Protein AF-A0A370DSM4-F1 (afdb_monomer)

Organism: NCBI:txid2200908

Nearest PDB structures (foldseek):
  6pgk-assembly1_Q  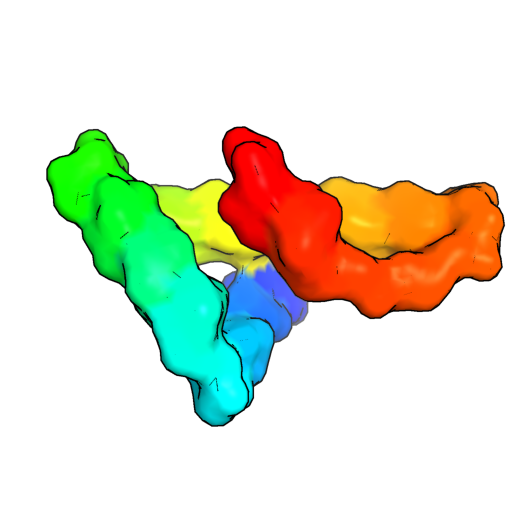TM=2.726E-01  e=9.334E+00  Thermosynechococcus vestitus BP-1

pLDDT: mean 87.71, std 6.59, range [58.97, 94.38]

Foldseek 3Di:
DPPPLLVVLVVVVVPDVLSVVLLVVVCVVPNNVVSSVVSSVLVVVQVVCCVVVVHDDDVCVSSVD

Mean predicted aligned error: 4.07 Å

Sequence (65 aa):
MKWAFSEAAVLFLRKNPEAQAWLEKKSNQHNKAKALTILAHKLGRAVFFMLKRKVTFNQEQFLSG

Solvent-accessible surface area (backbone atoms only — not comparable to full-atom values): 3747 Å² total; per-residue (Å²): 131,64,65,67,37,53,50,49,41,54,54,58,42,60,94,27,68,68,54,42,54,51,44,52,62,38,21,78,74,58,40,61,73,50,30,50,50,52,47,19,52,50,48,53,52,50,54,51,49,25,65,76,68,74,45,81,91,54,67,69,71,66,70,72,113

Structure (mmCIF, N/CA/C/O backbone):
data_AF-A0A370DSM4-F1
#
_entry.id   AF-A0A370DSM4-F1
#
loop_
_atom_site.group_PDB
_atom_site.id
_atom_site.type_symbol
_atom_site.label_atom_id
_atom_site.label_alt_id
_atom_site.label_comp_id
_atom_site.label_asym_id
_atom_site.label_entity_id
_atom_site.label_seq_id
_atom_site.pdbx_PDB_ins_code
_atom_site.Cartn_x
_atom_site.Cartn_y
_atom_site.Cartn_z
_atom_site.occupancy
_atom_site.B_iso_or_equiv
_atom_site.auth_seq_id
_atom_site.auth_comp_id
_atom_site.auth_asym_id
_atom_site.auth_atom_id
_atom_site.pdbx_PDB_model_num
ATOM 1 N N . MET A 1 1 ? 10.885 12.816 -3.931 1.00 58.97 1 MET A N 1
ATOM 2 C CA . MET A 1 1 ? 10.122 11.554 -4.088 1.00 58.97 1 MET A CA 1
ATOM 3 C C . MET A 1 1 ? 9.023 11.334 -3.023 1.00 58.97 1 MET A C 1
ATOM 5 O O . MET A 1 1 ? 8.709 10.190 -2.738 1.00 58.97 1 MET A O 1
ATOM 9 N N . LYS A 1 2 ? 8.411 12.367 -2.408 1.00 61.06 2 LYS A N 1
ATOM 10 C CA . LYS A 1 2 ? 7.293 12.154 -1.450 1.00 61.06 2 LYS A CA 1
ATOM 11 C C . LYS A 1 2 ? 5.920 12.164 -2.128 1.00 61.06 2 LYS A C 1
ATOM 13 O O . LYS A 1 2 ? 5.066 11.365 -1.780 1.00 61.06 2 LYS A O 1
ATOM 18 N N . TRP A 1 3 ? 5.743 13.029 -3.123 1.00 77.81 3 TRP A N 1
ATOM 19 C CA . TRP A 1 3 ? 4.451 13.252 -3.775 1.00 77.81 3 TRP A CA 1
ATOM 20 C C . TRP A 1 3 ? 3.900 12.014 -4.496 1.00 77.81 3 TRP A C 1
ATOM 22 O O . TRP A 1 3 ? 2.785 11.592 -4.213 1.00 77.81 3 TRP A O 1
ATOM 32 N N . ALA A 1 4 ? 4.713 11.363 -5.332 1.00 84.75 4 ALA A N 1
ATOM 33 C CA . ALA A 1 4 ? 4.261 10.233 -6.147 1.00 84.75 4 ALA A CA 1
ATOM 34 C C . ALA A 1 4 ? 3.760 9.029 -5.325 1.00 84.75 4 ALA A C 1
ATOM 36 O O . ALA A 1 4 ? 2.745 8.429 -5.663 1.00 84.75 4 ALA A O 1
ATOM 37 N N . PHE A 1 5 ? 4.433 8.679 -4.224 1.00 82.75 5 PHE A N 1
ATOM 38 C CA . PHE A 1 5 ? 4.031 7.524 -3.411 1.00 82.75 5 PHE A CA 1
ATOM 39 C C . PHE A 1 5 ? 2.867 7.828 -2.468 1.00 82.75 5 PHE A C 1
ATOM 41 O O . PHE A 1 5 ? 2.081 6.930 -2.172 1.00 82.75 5 PHE A O 1
ATOM 48 N N . SER A 1 6 ? 2.723 9.080 -2.029 1.00 83.19 6 SER A N 1
ATOM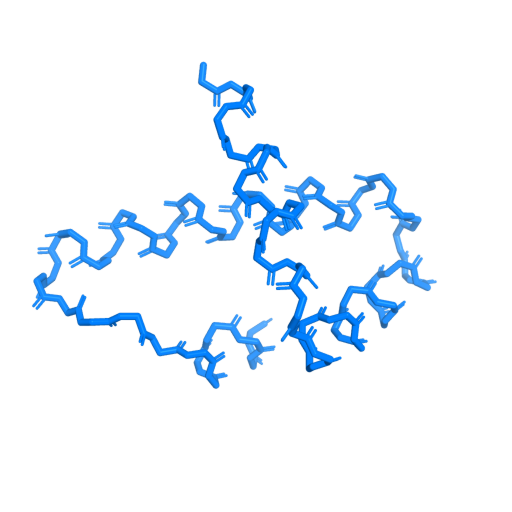 49 C CA . SER A 1 6 ? 1.534 9.509 -1.291 1.00 83.19 6 SER A CA 1
ATOM 50 C C . SER A 1 6 ? 0.288 9.442 -2.172 1.00 83.19 6 SER A C 1
ATOM 52 O O . SER A 1 6 ? -0.738 8.926 -1.737 1.00 83.19 6 SER A O 1
ATOM 54 N N . GLU A 1 7 ? 0.381 9.897 -3.423 1.00 86.88 7 GLU A N 1
ATOM 55 C CA . GLU A 1 7 ? -0.728 9.811 -4.376 1.00 86.88 7 GLU A CA 1
ATOM 56 C C . GLU A 1 7 ? -1.020 8.358 -4.775 1.00 86.88 7 GLU A C 1
ATOM 58 O O . GLU A 1 7 ? -2.173 7.932 -4.744 1.00 86.88 7 GLU A O 1
ATOM 63 N N . ALA A 1 8 ? 0.018 7.550 -5.026 1.00 89.06 8 ALA A N 1
ATOM 64 C CA . ALA A 1 8 ? -0.132 6.120 -5.294 1.00 89.06 8 ALA A CA 1
ATOM 65 C C . ALA A 1 8 ? -0.811 5.369 -4.137 1.00 89.06 8 ALA A C 1
ATOM 67 O O . ALA A 1 8 ? -1.614 4.474 -4.384 1.00 89.06 8 ALA A O 1
ATOM 68 N N . ALA A 1 9 ? -0.544 5.744 -2.882 1.00 89.00 9 ALA A N 1
ATOM 69 C CA . ALA A 1 9 ? -1.223 5.165 -1.725 1.00 89.00 9 ALA A CA 1
ATOM 70 C C . ALA A 1 9 ? -2.727 5.476 -1.721 1.00 89.00 9 ALA A C 1
ATOM 72 O O . ALA A 1 9 ? -3.535 4.592 -1.448 1.00 89.00 9 ALA A O 1
ATOM 73 N N . VAL A 1 10 ? -3.119 6.704 -2.069 1.00 89.31 10 VAL A N 1
ATOM 74 C CA . VAL A 1 10 ? -4.535 7.092 -2.175 1.00 89.31 10 VAL A CA 1
ATOM 75 C C . VAL A 1 10 ? -5.211 6.403 -3.362 1.00 89.31 10 VAL A C 1
ATOM 77 O O . VAL A 1 10 ? -6.327 5.903 -3.227 1.00 89.31 10 VAL A O 1
ATOM 80 N N . LEU A 1 11 ? -4.532 6.321 -4.508 1.00 90.12 11 LEU A N 1
ATOM 81 C CA . LEU A 1 11 ? -5.028 5.610 -5.687 1.00 90.12 11 LEU A CA 1
ATOM 82 C C . LEU A 1 11 ? -5.187 4.109 -5.427 1.00 90.12 11 LEU A C 1
ATOM 84 O O . LEU A 1 11 ? -6.190 3.538 -5.837 1.00 90.12 11 LEU A O 1
ATOM 88 N N . PHE A 1 12 ? -4.261 3.489 -4.694 1.00 87.88 12 PHE A N 1
ATOM 89 C CA . PHE A 1 12 ? -4.340 2.077 -4.311 1.00 87.88 12 PHE A CA 1
ATOM 90 C C . PHE A 1 12 ? -5.568 1.770 -3.442 1.00 87.88 12 PHE A C 1
ATOM 92 O O . PHE A 1 12 ? -6.174 0.711 -3.567 1.00 87.88 12 PHE A O 1
ATOM 99 N N . LEU A 1 13 ? -5.967 2.712 -2.585 1.00 89.44 13 LEU A N 1
ATOM 100 C CA . LEU A 1 13 ? -7.171 2.591 -1.759 1.00 89.44 13 LEU A CA 1
ATOM 101 C C . LEU A 1 13 ? -8.460 2.814 -2.562 1.00 89.44 13 LEU A C 1
ATOM 103 O O . LEU A 1 13 ? -9.543 2.390 -2.144 1.00 89.44 13 LEU A O 1
ATOM 107 N N . ARG A 1 14 ? -8.379 3.494 -3.709 1.00 86.50 14 ARG A N 1
ATOM 108 C CA . ARG A 1 14 ? -9.538 3.802 -4.545 1.00 86.50 14 ARG A CA 1
ATOM 109 C C . ARG A 1 14 ? -9.997 2.521 -5.247 1.00 86.50 14 ARG A C 1
ATOM 111 O O . ARG A 1 14 ? -9.305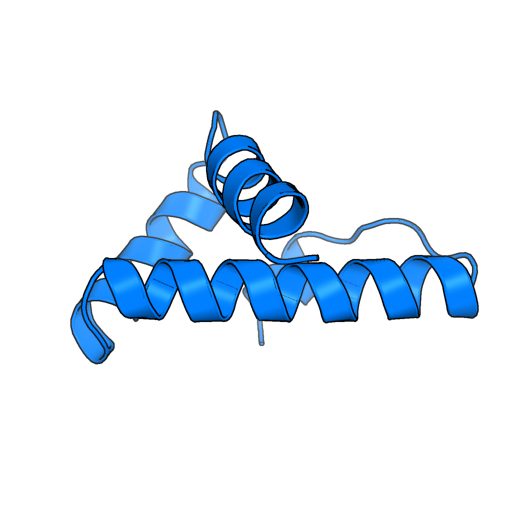 1.999 -6.108 1.00 86.50 14 ARG A O 1
ATOM 118 N N . LYS A 1 15 ? -11.203 2.055 -4.899 1.00 84.12 15 LYS A N 1
ATOM 119 C CA . LYS A 1 15 ? -11.818 0.787 -5.354 1.00 84.12 15 LYS A CA 1
ATOM 120 C C . LYS A 1 15 ? -11.186 -0.501 -4.801 1.00 84.12 15 LYS A C 1
ATOM 122 O O . LYS A 1 15 ? -11.390 -1.559 -5.385 1.00 84.12 15 LYS A O 1
ATOM 127 N N . ASN A 1 16 ? -10.484 -0.442 -3.668 1.00 88.25 16 ASN A N 1
ATOM 128 C CA . ASN A 1 16 ? -9.936 -1.637 -3.023 1.00 88.25 16 ASN A CA 1
ATOM 129 C C . ASN A 1 16 ? -10.432 -1.775 -1.568 1.00 88.25 16 ASN A C 1
ATOM 131 O O . ASN A 1 16 ? -9.833 -1.183 -0.666 1.00 88.25 16 ASN A O 1
ATOM 135 N N . PRO A 1 17 ? -11.528 -2.520 -1.323 1.00 88.88 17 PRO A N 1
ATOM 136 C CA . PRO A 1 17 ? -12.106 -2.650 0.015 1.00 88.88 17 PRO A CA 1
ATOM 137 C C . PRO A 1 17 ? -11.180 -3.391 0.991 1.00 88.88 17 PRO A C 1
ATOM 139 O O . PRO A 1 17 ? -11.137 -3.052 2.170 1.00 88.88 17 PRO A O 1
ATOM 142 N N . GLU A 1 18 ? -10.372 -4.342 0.516 1.00 89.00 18 GLU A N 1
ATOM 143 C CA . GLU A 1 18 ? -9.410 -5.060 1.363 1.00 89.00 18 GLU A CA 1
ATOM 144 C C . GLU A 1 18 ? -8.284 -4.141 1.844 1.00 89.00 18 GLU A C 1
ATOM 146 O O . GLU A 1 18 ? -7.920 -4.142 3.022 1.00 89.00 18 GLU A O 1
ATOM 151 N N . ALA A 1 19 ? -7.759 -3.303 0.946 1.00 90.31 19 ALA A N 1
ATOM 152 C CA . ALA A 1 19 ? -6.758 -2.304 1.300 1.00 90.31 19 ALA A CA 1
ATOM 153 C C . ALA A 1 19 ? -7.316 -1.241 2.261 1.00 90.31 19 ALA A C 1
ATOM 155 O O . ALA A 1 19 ? -6.595 -0.783 3.150 1.00 90.31 19 ALA A O 1
ATOM 156 N N . GLN A 1 20 ? -8.593 -0.868 2.113 1.00 90.62 20 GLN A N 1
ATOM 157 C CA . GLN A 1 20 ? -9.279 0.028 3.048 1.00 90.62 20 GLN A CA 1
ATOM 158 C C . GLN A 1 20 ? -9.398 -0.609 4.434 1.00 90.62 20 GLN A C 1
ATOM 160 O O . GLN A 1 20 ? -8.951 -0.001 5.402 1.00 90.62 20 GLN A O 1
ATOM 165 N N . ALA A 1 21 ? -9.856 -1.860 4.527 1.00 91.25 21 ALA A N 1
ATOM 166 C CA . ALA A 1 21 ? -9.935 -2.582 5.796 1.00 91.25 21 ALA A CA 1
ATOM 167 C C . ALA A 1 21 ? -8.555 -2.743 6.463 1.00 91.25 21 ALA A C 1
ATOM 169 O O . ALA A 1 21 ? -8.420 -2.620 7.685 1.00 91.25 21 ALA A O 1
ATOM 170 N N . TRP A 1 22 ? -7.501 -2.982 5.675 1.00 91.69 22 TRP A N 1
ATOM 171 C CA . TRP A 1 22 ? -6.125 -3.004 6.178 1.00 91.69 22 TRP A CA 1
ATOM 172 C C . TRP A 1 22 ? -5.707 -1.640 6.739 1.00 91.69 22 TRP A C 1
ATOM 174 O O . TRP A 1 22 ? -5.152 -1.562 7.840 1.00 91.69 22 TRP A O 1
ATOM 184 N N . LEU A 1 23 ? -6.009 -0.556 6.016 1.00 90.88 23 LEU A N 1
ATOM 185 C CA . LEU A 1 23 ? -5.718 0.803 6.459 1.00 90.88 23 LEU A CA 1
ATOM 186 C C . LEU A 1 23 ? -6.490 1.155 7.731 1.00 90.88 23 LEU A C 1
ATOM 188 O O . LEU A 1 23 ? -5.904 1.757 8.622 1.00 90.88 23 LEU A O 1
ATOM 192 N N . GLU A 1 24 ? -7.759 0.772 7.851 1.00 91.00 24 GLU A N 1
ATOM 193 C CA . GLU A 1 24 ? -8.575 1.003 9.047 1.00 91.00 24 GLU A CA 1
ATOM 194 C C . GLU A 1 24 ? -7.987 0.289 10.267 1.00 91.00 24 GLU A C 1
ATOM 196 O O . GLU A 1 24 ? -7.747 0.922 11.299 1.00 91.00 24 GLU A O 1
ATOM 201 N N . LYS A 1 25 ? -7.614 -0.991 10.125 1.00 90.44 25 LYS A N 1
ATOM 202 C CA . LYS A 1 25 ? -6.905 -1.741 11.177 1.00 90.44 25 LYS A CA 1
ATOM 203 C C . LYS A 1 25 ? -5.612 -1.044 11.604 1.00 90.44 25 LYS A C 1
ATOM 205 O O . LYS A 1 25 ? -5.310 -0.976 12.795 1.00 90.44 25 LYS A O 1
ATOM 210 N N . LYS A 1 26 ? -4.842 -0.504 10.653 1.00 90.00 26 LYS A N 1
ATOM 211 C CA . LYS A 1 26 ? -3.588 0.211 10.946 1.00 90.00 26 LYS A CA 1
ATOM 212 C C . LYS A 1 26 ? -3.804 1.628 11.476 1.00 90.00 26 LYS A C 1
ATOM 214 O O . LYS A 1 26 ? -3.020 2.097 12.299 1.00 90.00 26 LYS A O 1
ATOM 219 N N . SER A 1 27 ? -4.882 2.286 11.066 1.00 90.25 27 SER A N 1
ATOM 220 C CA . SER A 1 27 ? -5.298 3.596 11.562 1.00 90.25 27 SER A CA 1
ATOM 221 C C . SER A 1 27 ? -5.701 3.522 13.032 1.00 90.25 27 SER A C 1
ATOM 223 O O . SER A 1 27 ? -5.323 4.412 13.789 1.00 90.25 27 SER A O 1
ATOM 225 N N . ASN A 1 28 ? -6.352 2.432 13.454 1.00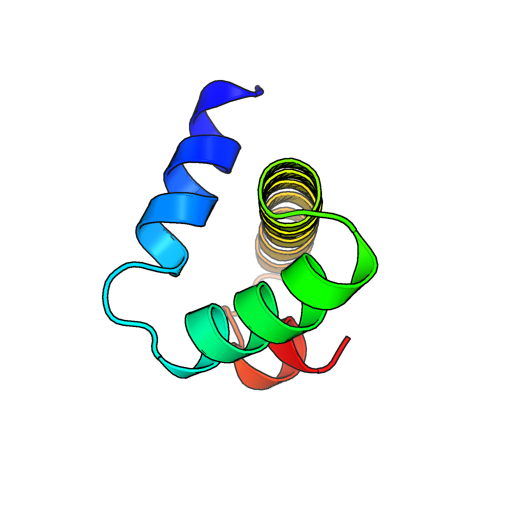 90.12 28 ASN A N 1
ATOM 226 C CA . ASN A 1 28 ? -6.661 2.177 1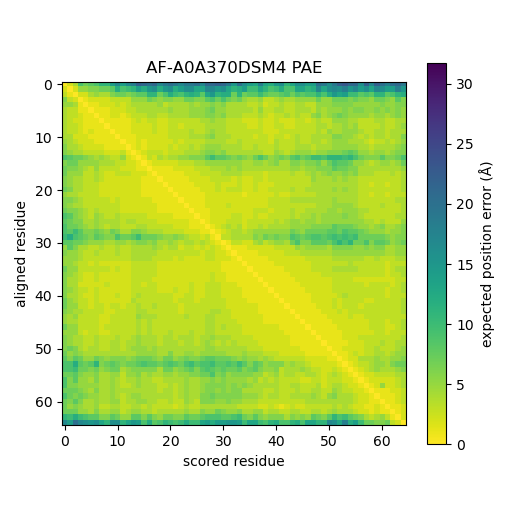4.865 1.00 90.12 28 ASN A CA 1
ATOM 227 C C . ASN A 1 28 ? -5.402 2.054 15.745 1.00 90.12 28 ASN A C 1
ATOM 229 O O . ASN A 1 28 ? -5.461 2.348 16.932 1.00 90.12 28 ASN A O 1
ATOM 233 N N . GLN A 1 29 ? -4.255 1.654 15.179 1.00 87.94 29 GLN A N 1
ATOM 234 C CA . GLN A 1 29 ? -2.993 1.504 15.921 1.00 87.94 29 GLN A CA 1
ATOM 235 C C . GLN A 1 29 ? -2.129 2.777 15.923 1.00 87.94 29 GLN A C 1
ATOM 237 O O . GLN A 1 29 ? -1.419 3.039 16.892 1.00 87.94 29 GLN A O 1
ATOM 242 N N . HIS A 1 30 ? -2.120 3.552 14.829 1.00 81.31 30 HIS A N 1
ATOM 243 C CA . HIS A 1 30 ? -1.105 4.597 14.612 1.00 81.31 30 HIS A CA 1
ATOM 244 C C . HIS A 1 30 ? -1.637 5.954 14.133 1.00 81.31 30 HIS A C 1
ATOM 246 O O . HIS A 1 30 ? -0.831 6.847 13.863 1.00 81.31 30 HIS A O 1
ATOM 252 N N . ASN A 1 31 ? -2.956 6.144 14.072 1.00 88.88 31 ASN A N 1
ATOM 253 C CA . ASN A 1 31 ? -3.637 7.267 13.421 1.00 88.88 31 ASN A CA 1
ATOM 254 C C . ASN A 1 31 ? -3.549 7.232 11.885 1.00 88.88 31 ASN A C 1
ATOM 256 O O . ASN A 1 31 ? -2.585 6.747 11.282 1.00 88.88 31 ASN A O 1
ATOM 260 N N . LYS A 1 32 ? -4.557 7.820 11.234 1.00 87.44 32 LYS A N 1
ATOM 261 C CA . LYS A 1 32 ? -4.765 7.761 9.778 1.00 87.44 32 LYS A CA 1
ATOM 262 C C . LYS A 1 32 ? -3.578 8.282 8.960 1.00 87.44 32 LYS A C 1
ATOM 264 O O . LYS A 1 32 ? -3.167 7.647 7.992 1.00 87.44 32 LYS A O 1
ATOM 269 N N . ALA A 1 33 ? -2.986 9.406 9.365 1.00 88.62 33 ALA A N 1
ATOM 270 C CA . ALA A 1 33 ? -1.855 10.009 8.653 1.00 88.62 33 ALA A CA 1
ATOM 271 C C . ALA A 1 33 ? -0.605 9.108 8.664 1.00 88.62 33 ALA A C 1
ATOM 273 O O . ALA A 1 33 ? 0.085 8.955 7.650 1.00 88.62 33 ALA A O 1
ATOM 274 N N . LYS A 1 34 ? -0.331 8.458 9.801 1.00 89.88 34 LYS A N 1
ATOM 275 C CA . LYS A 1 34 ? 0.806 7.544 9.931 1.00 89.88 34 LYS A CA 1
ATOM 276 C C . LYS A 1 34 ? 0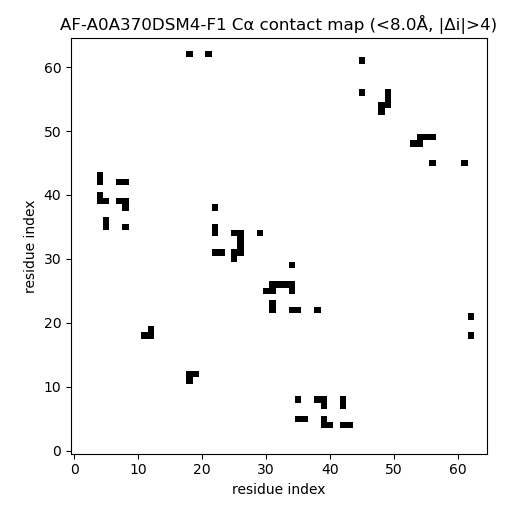.551 6.235 9.190 1.00 89.88 34 LYS A C 1
ATOM 278 O O . LYS A 1 34 ? 1.457 5.749 8.522 1.00 89.88 34 LYS A O 1
ATOM 283 N N . ALA A 1 35 ? -0.679 5.722 9.222 1.00 91.50 35 ALA A N 1
ATOM 284 C CA . ALA A 1 35 ? -1.084 4.557 8.438 1.00 91.50 35 ALA A CA 1
ATOM 285 C C . ALA A 1 35 ? -0.875 4.776 6.926 1.00 91.50 35 ALA A C 1
ATOM 287 O O . ALA A 1 35 ? -0.298 3.920 6.257 1.00 91.50 35 ALA A O 1
ATOM 288 N N . LEU A 1 36 ? -1.235 5.954 6.401 1.00 90.50 36 LEU A N 1
ATOM 289 C CA . LEU A 1 36 ? -0.974 6.325 5.003 1.00 90.50 36 LEU A CA 1
ATOM 290 C C . LEU A 1 36 ? 0.522 6.415 4.682 1.00 90.50 36 LEU A C 1
ATOM 292 O O . LEU A 1 36 ? 0.960 5.963 3.627 1.00 90.50 36 LEU A O 1
ATOM 296 N N . THR A 1 37 ? 1.323 6.951 5.604 1.00 90.50 37 THR A N 1
ATOM 297 C CA . THR A 1 37 ? 2.783 7.038 5.430 1.00 90.50 37 THR A CA 1
ATOM 298 C C . THR A 1 37 ? 3.417 5.644 5.386 1.00 90.50 37 THR A C 1
ATOM 300 O O . THR A 1 37 ? 4.275 5.375 4.544 1.00 90.50 37 THR A O 1
ATOM 303 N N . ILE A 1 38 ? 2.961 4.732 6.251 1.00 90.56 38 ILE A N 1
ATOM 304 C CA . ILE A 1 38 ? 3.380 3.324 6.254 1.00 90.56 38 ILE A CA 1
ATOM 305 C C . ILE A 1 38 ? 2.987 2.653 4.934 1.00 90.56 38 ILE A C 1
ATOM 307 O O . ILE A 1 38 ? 3.815 1.963 4.341 1.00 90.56 38 ILE A O 1
ATOM 311 N N . LEU A 1 39 ? 1.765 2.888 4.447 1.00 91.25 39 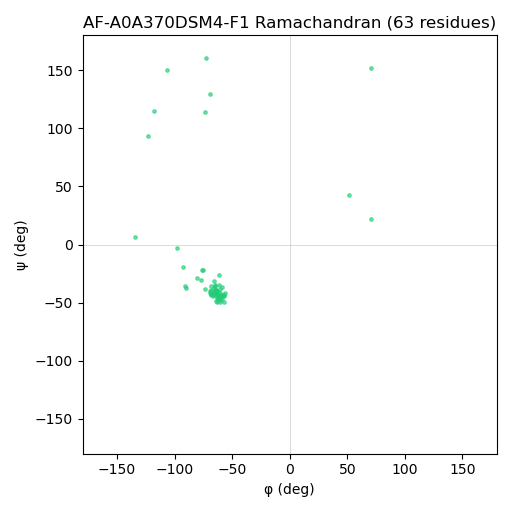LEU A N 1
ATOM 312 C CA . LEU A 1 39 ? 1.286 2.348 3.175 1.00 91.25 39 LEU A CA 1
ATOM 313 C C . LEU A 1 39 ? 2.140 2.832 1.993 1.00 91.25 39 LEU A C 1
ATOM 315 O O . LEU A 1 39 ? 2.601 2.012 1.202 1.00 91.25 39 LEU A O 1
ATOM 319 N N . ALA A 1 40 ? 2.421 4.135 1.908 1.00 91.38 40 ALA A N 1
ATOM 320 C CA . ALA A 1 40 ? 3.272 4.712 0.866 1.00 91.38 40 ALA A CA 1
ATOM 321 C C . ALA A 1 40 ? 4.694 4.120 0.890 1.00 91.38 40 ALA A C 1
ATOM 323 O O . ALA A 1 40 ? 5.249 3.766 -0.151 1.00 91.38 40 ALA A O 1
ATOM 324 N N . HIS A 1 41 ? 5.273 3.944 2.081 1.00 91.44 41 HIS A N 1
ATOM 325 C CA . HIS A 1 41 ? 6.585 3.315 2.232 1.00 91.44 41 HIS A CA 1
ATOM 326 C C . HIS A 1 41 ? 6.571 1.829 1.832 1.00 91.44 41 HIS A C 1
ATOM 328 O O . HIS A 1 41 ? 7.485 1.354 1.153 1.00 91.44 41 HIS A O 1
ATOM 334 N N . LYS A 1 42 ? 5.515 1.093 2.203 1.00 90.94 42 LYS A N 1
ATOM 335 C CA . LYS A 1 42 ? 5.319 -0.313 1.822 1.00 90.94 42 LYS A CA 1
ATOM 336 C C . LYS A 1 42 ? 5.190 -0.460 0.306 1.00 90.94 42 LYS A C 1
ATOM 338 O O . LYS A 1 42 ? 5.840 -1.331 -0.267 1.00 90.94 42 LYS A O 1
ATOM 343 N N . LEU A 1 43 ? 4.434 0.430 -0.343 1.00 90.94 43 LEU A N 1
ATOM 344 C CA . LEU A 1 43 ? 4.319 0.503 -1.803 1.00 90.94 43 LEU A CA 1
ATOM 345 C C . LEU A 1 43 ? 5.675 0.757 -2.464 1.00 90.94 43 LEU A C 1
ATOM 347 O O . LEU A 1 43 ? 6.029 0.050 -3.402 1.00 90.94 43 LEU A O 1
ATOM 351 N N . GLY A 1 44 ? 6.474 1.692 -1.943 1.00 90.75 44 GLY A N 1
ATOM 352 C CA . GLY A 1 44 ? 7.821 1.949 -2.461 1.00 90.75 44 GLY A CA 1
ATOM 353 C C . GLY A 1 44 ? 8.715 0.703 -2.437 1.00 90.75 44 GLY A C 1
ATOM 354 O O . GLY A 1 44 ? 9.365 0.382 -3.433 1.00 90.75 44 GLY A O 1
ATOM 355 N N . ARG A 1 45 ? 8.695 -0.056 -1.332 1.00 91.38 45 ARG A N 1
ATOM 356 C CA . ARG A 1 45 ? 9.432 -1.328 -1.230 1.00 91.38 45 ARG A CA 1
ATOM 357 C C . ARG A 1 45 ? 8.879 -2.391 -2.179 1.00 91.38 45 ARG A C 1
ATOM 359 O O . ARG A 1 45 ? 9.667 -3.082 -2.818 1.00 91.38 45 ARG A O 1
ATOM 366 N N . ALA A 1 46 ? 7.557 -2.512 -2.287 1.00 91.12 46 ALA A N 1
ATOM 367 C CA . ALA A 1 46 ? 6.915 -3.472 -3.181 1.00 91.12 46 ALA A CA 1
ATOM 368 C C . ALA A 1 46 ? 7.304 -3.219 -4.643 1.00 91.12 46 ALA A C 1
ATOM 370 O O . ALA A 1 46 ? 7.790 -4.131 -5.305 1.00 91.12 46 ALA A O 1
ATOM 371 N N . VAL A 1 47 ? 7.208 -1.969 -5.108 1.00 90.94 47 VAL A N 1
ATOM 372 C CA . VAL A 1 47 ? 7.616 -1.568 -6.464 1.00 90.94 47 VAL A CA 1
ATOM 373 C C . VAL A 1 47 ? 9.097 -1.863 -6.703 1.00 90.94 47 VAL A C 1
ATOM 375 O O . VAL A 1 47 ? 9.451 -2.439 -7.730 1.00 90.94 47 VAL A O 1
ATOM 378 N N . PHE A 1 48 ? 9.971 -1.547 -5.741 1.00 92.19 48 PHE A N 1
ATOM 379 C CA . PHE A 1 48 ? 11.397 -1.859 -5.855 1.00 92.19 48 PHE A CA 1
ATOM 380 C C . PHE A 1 48 ? 11.652 -3.362 -6.039 1.00 92.19 48 PHE A C 1
ATOM 382 O O . PHE A 1 48 ? 12.410 -3.758 -6.924 1.00 92.19 48 PHE A O 1
ATOM 389 N N . PHE A 1 49 ? 11.007 -4.216 -5.237 1.00 90.94 49 PHE A N 1
ATOM 390 C CA . PHE A 1 49 ? 11.166 -5.666 -5.361 1.00 90.94 49 PHE A CA 1
ATOM 391 C C . PHE A 1 49 ? 10.552 -6.222 -6.644 1.00 90.94 49 PHE A C 1
ATOM 393 O O . PHE A 1 49 ? 11.171 -7.090 -7.258 1.00 90.94 49 PHE A O 1
ATOM 400 N N . MET A 1 50 ? 9.394 -5.709 -7.065 1.00 92.44 50 MET A N 1
ATOM 401 C CA . MET A 1 50 ? 8.762 -6.078 -8.332 1.00 92.44 50 MET A CA 1
ATOM 402 C C . MET A 1 50 ? 9.695 -5.819 -9.509 1.00 92.44 50 MET A C 1
ATOM 404 O O . MET A 1 50 ? 9.947 -6.723 -10.302 1.00 92.44 50 MET A O 1
ATOM 408 N N . LEU A 1 51 ? 10.277 -4.619 -9.578 1.00 92.19 51 LEU A N 1
ATOM 409 C CA . LEU A 1 51 ? 11.208 -4.246 -10.642 1.00 92.19 51 LEU A CA 1
ATOM 410 C C . LEU A 1 51 ? 12.502 -5.060 -10.574 1.00 92.19 51 LEU A C 1
ATOM 412 O O . LEU A 1 51 ? 12.961 -5.579 -11.589 1.00 92.19 51 LEU A O 1
ATOM 416 N N . LYS A 1 52 ? 13.071 -5.229 -9.374 1.00 94.38 52 LYS A N 1
ATOM 417 C CA . LYS A 1 52 ? 14.325 -5.969 -9.183 1.00 94.38 52 LYS A CA 1
ATOM 418 C C . LYS A 1 52 ? 14.194 -7.451 -9.535 1.00 94.38 52 LYS A C 1
ATOM 420 O O . LYS A 1 52 ? 15.126 -8.029 -10.083 1.00 94.38 52 LYS A O 1
ATOM 425 N N . ARG A 1 53 ? 13.068 -8.077 -9.185 1.00 92.75 53 ARG A N 1
ATOM 426 C CA . ARG A 1 53 ? 12.828 -9.517 -9.378 1.00 92.75 53 ARG A CA 1
ATOM 427 C C . ARG A 1 53 ? 12.025 -9.830 -10.643 1.00 92.75 53 ARG A C 1
ATOM 429 O O . ARG A 1 53 ? 11.821 -11.002 -10.929 1.00 92.75 53 ARG A O 1
ATOM 436 N N . LYS A 1 54 ? 11.585 -8.805 -11.384 1.00 92.06 54 LYS A N 1
ATOM 437 C CA . LYS A 1 54 ? 10.683 -8.912 -12.544 1.00 92.06 54 LYS A CA 1
ATOM 438 C C . LYS A 1 54 ? 9.422 -9.730 -12.236 1.00 92.06 54 LYS A C 1
ATOM 440 O O . LYS A 1 54 ? 9.000 -10.559 -13.034 1.00 92.06 54 LYS A O 1
ATOM 445 N N . VAL A 1 55 ? 8.837 -9.497 -11.061 1.00 91.62 55 VAL A N 1
ATOM 446 C CA . VAL A 1 55 ? 7.607 -10.168 -10.612 1.00 91.62 55 VAL A CA 1
ATOM 447 C C . VAL A 1 55 ? 6.418 -9.217 -10.666 1.00 91.62 55 VAL A C 1
ATOM 449 O O . VAL A 1 55 ? 6.566 -8.003 -10.504 1.00 91.62 55 VAL A O 1
ATOM 452 N N . THR A 1 56 ? 5.231 -9.774 -10.886 1.0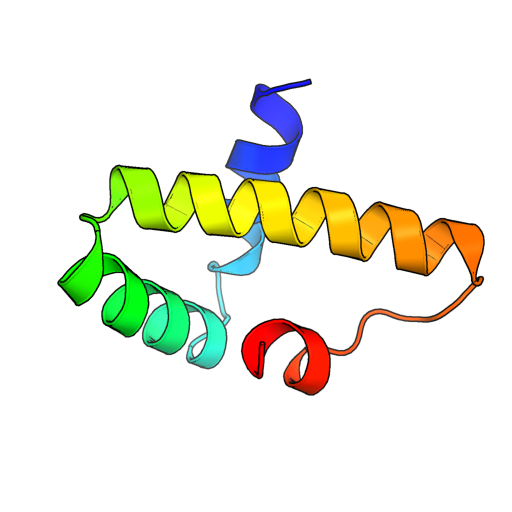0 89.75 56 THR A N 1
ATOM 453 C CA . THR A 1 56 ? 3.969 -9.032 -10.863 1.00 89.75 56 THR A CA 1
ATOM 454 C C . THR A 1 56 ? 3.568 -8.655 -9.435 1.00 89.75 56 THR A C 1
ATOM 456 O O . THR A 1 56 ? 4.049 -9.225 -8.453 1.00 89.75 56 THR A O 1
ATOM 459 N N . PHE A 1 57 ? 2.688 -7.658 -9.307 1.00 87.81 57 PHE A N 1
ATOM 460 C CA . PHE A 1 57 ? 2.139 -7.262 -8.013 1.00 87.81 57 PHE A CA 1
ATOM 461 C C . PHE A 1 57 ? 1.205 -8.356 -7.489 1.00 87.81 57 PHE A C 1
ATOM 463 O O . PHE A 1 57 ? 0.297 -8.781 -8.202 1.00 87.81 57 PHE A O 1
ATOM 470 N N . ASN A 1 58 ? 1.402 -8.777 -6.240 1.00 88.62 58 ASN A N 1
ATOM 471 C CA . AS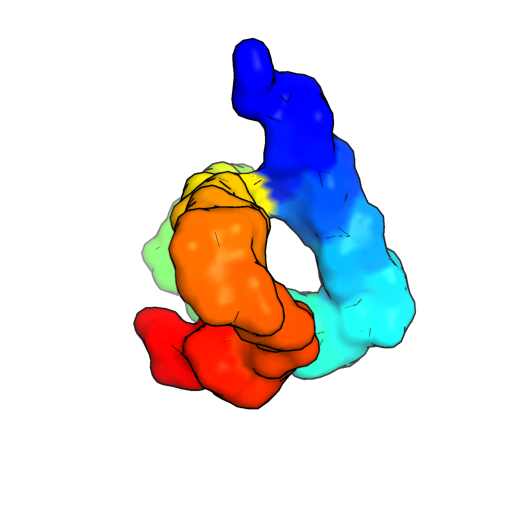N A 1 58 ? 0.511 -9.700 -5.546 1.00 88.62 58 ASN A CA 1
ATOM 472 C C . ASN A 1 58 ? -0.081 -8.994 -4.317 1.00 88.62 58 ASN A C 1
ATOM 474 O O . ASN A 1 58 ? 0.646 -8.639 -3.386 1.00 88.62 58 ASN A O 1
ATOM 478 N N . GLN A 1 59 ? -1.399 -8.783 -4.330 1.00 86.81 59 GLN A N 1
ATOM 479 C CA . GLN A 1 59 ? -2.111 -8.054 -3.281 1.00 86.81 59 GLN A CA 1
ATOM 480 C C . GLN A 1 59 ? -2.161 -8.818 -1.954 1.00 86.81 59 GLN A C 1
ATOM 482 O O . GLN A 1 59 ? -1.976 -8.211 -0.901 1.00 86.81 59 GLN A O 1
ATOM 487 N N . GLU A 1 60 ? -2.364 -10.132 -1.985 1.00 86.19 60 GLU A N 1
ATOM 488 C CA . GLU A 1 60 ? -2.450 -10.959 -0.779 1.00 86.19 60 GLU A CA 1
ATOM 489 C C . GLU A 1 60 ? -1.126 -10.935 -0.012 1.00 86.19 60 GLU A C 1
ATOM 491 O O . GLU A 1 60 ? -1.101 -10.663 1.189 1.00 86.19 60 GLU A O 1
ATOM 496 N N . GLN A 1 61 ? 0.001 -11.102 -0.714 1.00 84.88 61 GLN A N 1
ATOM 497 C CA . GLN A 1 61 ? 1.332 -10.940 -0.120 1.00 84.88 61 GLN A CA 1
ATOM 498 C C . GLN A 1 61 ? 1.593 -9.502 0.340 1.00 84.88 61 GLN A C 1
ATOM 500 O O . GLN A 1 61 ? 2.252 -9.271 1.353 1.00 84.88 61 GLN A O 1
ATOM 505 N N . PHE A 1 62 ? 1.070 -8.515 -0.390 1.00 88.69 62 PHE A N 1
ATOM 506 C CA . PHE A 1 62 ? 1.226 -7.117 -0.020 1.00 88.69 62 PHE A CA 1
ATOM 507 C C . PHE A 1 62 ? 0.453 -6.755 1.252 1.00 88.69 62 PHE A C 1
ATOM 509 O O . PHE A 1 62 ? 0.949 -5.938 2.018 1.00 88.69 62 PHE A O 1
ATOM 516 N N . LEU A 1 63 ? -0.726 -7.325 1.509 1.00 84.94 63 LEU A N 1
ATOM 517 C CA . LEU A 1 63 ? -1.563 -6.989 2.671 1.00 84.94 63 LEU A CA 1
ATOM 518 C C . LEU A 1 63 ? -1.314 -7.885 3.897 1.00 84.94 63 LEU A C 1
ATOM 520 O O . LEU A 1 63 ? -1.633 -7.468 5.010 1.00 84.94 63 LEU A O 1
ATOM 524 N N . SER A 1 64 ? -0.718 -9.067 3.720 1.00 80.00 64 SER A N 1
ATOM 525 C CA . SER A 1 64 ? -0.473 -10.046 4.797 1.00 80.00 64 SER A CA 1
ATOM 526 C C . SER A 1 64 ? 0.696 -9.712 5.736 1.00 80.00 64 SER A C 1
ATOM 528 O O . SER A 1 64 ? 0.707 -10.200 6.864 1.00 80.00 64 SER A O 1
ATOM 530 N N . GLY A 1 65 ? 1.656 -8.877 5.313 1.00 64.00 65 GLY A N 1
ATOM 531 C CA . GLY A 1 65 ? 2.754 -8.380 6.169 1.00 64.00 65 GLY A CA 1
ATOM 532 C C . GLY A 1 65 ? 2.391 -7.169 7.023 1.00 64.00 65 GLY A C 1
ATOM 533 O O . GLY A 1 65 ? 2.959 -7.030 8.124 1.00 64.00 65 GLY A O 1
#

Radius of gyration: 11.63 Å; Cα contacts (8 Å, |Δi|>4): 38; chains: 1; bounding box: 26×24×28 Å

Secondary structure (DSSP, 8-state):
--HHHHHHHHHHHTT-HHHHHHHHHHHHHH-HHHHHHHHHHHHHHHHHHHHHHT----HHHHHH-